Protein AF-A0AAN7HEH9-F1 (afdb_monomer)

Radius of gyration: 13.84 Å; Cα contacts (8 Å, |Δi|>4): 119; chains: 1; bounding box: 27×33×49 Å

Solvent-accessible surface area (backbone atoms only — not comparable to full-atom values): 6504 Å² total; per-residue (Å²): 134,84,78,78,79,75,74,50,71,69,55,54,46,44,68,71,44,58,94,67,50,60,65,36,40,42,48,53,34,46,50,70,70,53,82,78,87,51,90,39,55,68,44,30,45,58,58,37,60,79,48,30,57,51,68,59,48,41,54,55,19,53,78,70,78,42,65,34,70,71,37,96,39,61,63,59,42,47,55,51,30,64,77,68,62,57,70,77,69,70,91,76,56,44,93,88,34,72,64,45,30,44,56,68,87,77,125

pLDDT: mean 89.45, std 13.85, range [34.5, 97.81]

Mean predicted aligned error: 4.72 Å

Organism: NCBI:txid79813

Sequence (107 aa):
MGKKKTRSIVQEFNDYFGTGTLDDWQRLCRDVGLEGDLSSITKCRKALRTVHVNIHDLVDAVKQGQRPRRFRNAQELAEYTLRTRKIYPKRFVKEMGPVKALLRNIL

Foldseek 3Di:
DDDPPPDDLLVLLCVQQDPLPLVSLVVLCVLQPHDDPSVDNVVSLVSLLQWAFQSVQSSVQVVVVHRGDTDPDPVRSVVVCVVVVSDDDPVSDDPSDPVVSNDDPPD

Structure (mmCIF, N/CA/C/O backbone):
data_AF-A0AAN7HEH9-F1
#
_entry.id   AF-A0AAN7HEH9-F1
#
loop_
_atom_site.group_PDB
_atom_site.id
_atom_site.type_symbol
_atom_site.label_atom_id
_atom_site.label_alt_id
_atom_site.label_comp_id
_atom_site.label_asym_id
_atom_site.label_entity_id
_atom_site.label_seq_id
_atom_site.pdbx_PDB_ins_code
_atom_site.Cartn_x
_atom_site.Cartn_y
_atom_site.Cartn_z
_atom_site.occupancy
_atom_site.B_iso_or_equiv
_atom_site.auth_seq_id
_atom_site.auth_comp_id
_atom_site.auth_asym_id
_atom_site.auth_atom_id
_atom_site.pdbx_PDB_model_num
ATOM 1 N N . MET A 1 1 ? -2.565 -11.776 33.035 1.00 37.91 1 MET A N 1
ATOM 2 C CA . MET A 1 1 ? -3.141 -11.609 31.680 1.00 37.91 1 MET A CA 1
ATOM 3 C C . MET A 1 1 ? -2.178 -10.776 30.834 1.00 37.91 1 MET A C 1
ATOM 5 O O . MET A 1 1 ? -2.092 -9.570 31.035 1.00 37.91 1 MET A O 1
ATOM 9 N N . GLY A 1 2 ? -1.363 -11.396 29.976 1.00 38.78 2 GLY A N 1
ATOM 10 C CA . GLY A 1 2 ? -0.398 -10.659 29.150 1.00 38.78 2 GLY A CA 1
ATOM 11 C C . GLY A 1 2 ? -1.125 -9.778 28.135 1.00 38.78 2 GLY A C 1
ATOM 12 O O . GLY A 1 2 ? -1.921 -10.283 27.345 1.00 38.78 2 GLY A O 1
ATOM 13 N N . LYS A 1 3 ? -0.887 -8.461 28.155 1.00 43.88 3 LYS A N 1
ATOM 14 C CA . LYS A 1 3 ? -1.391 -7.559 27.112 1.00 43.88 3 LYS A CA 1
ATOM 15 C C . LYS A 1 3 ? -0.825 -8.045 25.775 1.00 43.88 3 LYS A C 1
ATOM 17 O O . LYS A 1 3 ? 0.388 -7.985 25.580 1.00 43.88 3 LYS A O 1
ATOM 22 N N . LYS A 1 4 ? -1.671 -8.549 24.866 1.00 47.22 4 LYS A N 1
ATOM 23 C CA . LYS A 1 4 ? -1.263 -8.792 23.474 1.00 47.22 4 LYS A CA 1
ATOM 24 C C . LYS A 1 4 ? -0.686 -7.474 22.959 1.00 47.22 4 LYS A C 1
ATOM 26 O O . LYS A 1 4 ? -1.393 -6.472 22.919 1.00 47.22 4 LYS A O 1
ATOM 31 N N . LYS A 1 5 ? 0.608 -7.456 22.638 1.00 46.50 5 LYS A N 1
ATOM 32 C CA . LYS A 1 5 ? 1.264 -6.310 22.006 1.00 46.50 5 LYS A CA 1
ATOM 33 C C . LYS A 1 5 ? 0.626 -6.180 20.622 1.00 46.50 5 LYS A C 1
ATOM 35 O O . LYS A 1 5 ? 0.973 -6.938 19.720 1.00 46.50 5 LYS A O 1
ATOM 40 N N . THR A 1 6 ? -0.370 -5.312 20.472 1.00 59.38 6 THR A N 1
ATOM 41 C CA . THR A 1 6 ? -0.933 -4.990 19.159 1.00 59.38 6 THR A CA 1
ATOM 42 C C . THR A 1 6 ? 0.225 -4.464 18.318 1.00 59.38 6 THR A C 1
ATOM 44 O O . THR A 1 6 ? 0.876 -3.492 18.714 1.00 59.38 6 THR A O 1
ATOM 47 N N . ARG A 1 7 ? 0.564 -5.154 17.220 1.00 75.69 7 ARG A N 1
ATOM 48 C CA . ARG A 1 7 ? 1.559 -4.625 16.281 1.00 75.69 7 ARG A CA 1
ATOM 49 C C . ARG A 1 7 ? 1.015 -3.301 15.748 1.00 75.69 7 ARG A C 1
ATOM 51 O O . ARG A 1 7 ? -0.191 -3.093 15.666 1.00 75.69 7 ARG A O 1
ATOM 58 N N . SER A 1 8 ? 1.903 -2.350 15.492 1.00 92.25 8 SER A N 1
ATOM 59 C CA . SER A 1 8 ? 1.475 -1.108 14.851 1.00 92.25 8 SER A CA 1
ATOM 60 C C . SER A 1 8 ? 1.175 -1.377 13.378 1.00 92.25 8 SER A C 1
ATOM 62 O O . SER A 1 8 ? 1.873 -2.176 12.758 1.00 92.2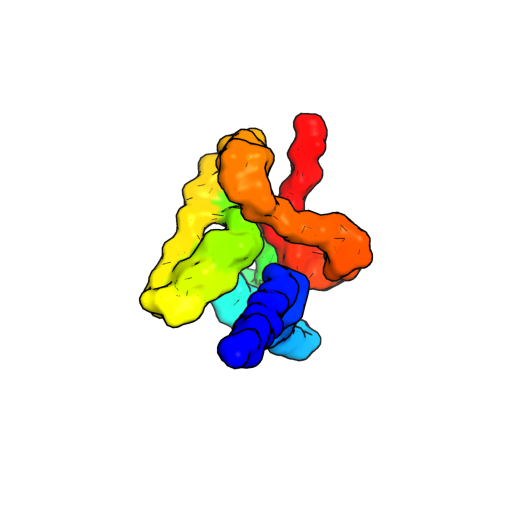5 8 SER A O 1
ATOM 64 N N . ILE A 1 9 ? 0.236 -0.638 12.778 1.00 93.88 9 ILE A N 1
ATOM 65 C CA . ILE A 1 9 ? -0.027 -0.722 11.329 1.00 93.88 9 ILE A CA 1
ATOM 66 C C . ILE A 1 9 ? 1.245 -0.556 10.481 1.00 93.88 9 ILE A C 1
ATOM 68 O O . ILE A 1 9 ? 1.371 -1.139 9.412 1.00 93.88 9 ILE A O 1
ATOM 72 N N . VAL A 1 10 ? 2.221 0.209 10.980 1.00 93.19 10 VAL A N 1
ATOM 73 C CA . VAL A 1 10 ? 3.535 0.380 10.348 1.00 93.19 10 VAL A CA 1
ATOM 74 C C . VAL A 1 10 ? 4.288 -0.948 10.290 1.00 93.19 10 VAL A C 1
ATOM 76 O O . VAL A 1 10 ? 4.802 -1.311 9.240 1.00 93.19 10 VAL A O 1
ATOM 79 N N . GLN A 1 11 ? 4.348 -1.676 11.407 1.00 94.19 11 GLN A N 1
ATOM 80 C CA . GLN A 1 11 ? 4.990 -2.990 11.458 1.00 94.19 11 GLN A CA 1
ATOM 81 C C . GLN A 1 11 ? 4.234 -4.002 10.610 1.00 94.19 11 GLN A C 1
ATOM 83 O O . GLN A 1 11 ? 4.855 -4.700 9.828 1.00 94.19 11 GLN A O 1
ATOM 88 N N . GLU A 1 12 ? 2.908 -4.036 10.706 1.00 95.50 12 GLU A N 1
ATOM 89 C CA . GLU A 1 12 ? 2.109 -4.996 9.944 1.00 95.50 12 GLU A CA 1
ATOM 90 C C . GLU A 1 12 ? 2.230 -4.779 8.436 1.00 95.50 12 GLU A C 1
ATOM 92 O O . GLU A 1 12 ? 2.364 -5.741 7.684 1.00 95.50 12 GLU A O 1
ATOM 97 N N . PHE A 1 13 ? 2.241 -3.520 7.992 1.00 95.31 13 PHE A N 1
ATOM 98 C CA . PHE A 1 13 ? 2.482 -3.205 6.593 1.00 95.31 13 PHE A CA 1
ATOM 99 C C . PHE A 1 13 ? 3.911 -3.560 6.167 1.00 95.31 13 PHE A C 1
ATOM 101 O O . PHE A 1 13 ? 4.093 -4.083 5.074 1.00 95.31 13 PHE A O 1
ATOM 108 N N . ASN A 1 14 ? 4.924 -3.294 6.999 1.00 95.00 14 ASN A N 1
ATOM 109 C CA . ASN A 1 14 ? 6.308 -3.661 6.685 1.00 95.00 14 ASN A CA 1
ATOM 110 C C . ASN A 1 14 ? 6.490 -5.184 6.601 1.00 95.00 14 ASN A C 1
ATOM 112 O O . ASN A 1 14 ? 7.142 -5.655 5.676 1.00 95.00 14 ASN A O 1
ATOM 116 N N . ASP A 1 15 ? 5.886 -5.937 7.523 1.00 95.25 15 ASP A N 1
ATOM 117 C CA . ASP A 1 15 ? 5.897 -7.404 7.527 1.00 95.25 15 ASP A CA 1
ATOM 118 C C . ASP A 1 15 ? 5.229 -7.952 6.257 1.00 95.25 15 ASP A C 1
ATOM 120 O O . ASP A 1 15 ? 5.748 -8.864 5.620 1.00 95.25 15 ASP A O 1
ATOM 124 N N . TYR A 1 16 ? 4.097 -7.363 5.860 1.00 96.00 16 TYR A N 1
ATOM 125 C CA . TYR A 1 16 ? 3.410 -7.694 4.613 1.00 96.00 16 TYR A CA 1
ATOM 126 C C . TYR A 1 16 ? 4.238 -7.337 3.369 1.00 96.00 16 TYR A C 1
ATOM 128 O O . TYR A 1 16 ? 4.302 -8.115 2.415 1.00 96.00 16 TYR A O 1
ATOM 136 N N . PHE A 1 17 ? 4.836 -6.146 3.341 1.00 96.31 17 PHE A N 1
ATOM 137 C CA . PHE A 1 17 ? 5.511 -5.633 2.155 1.00 96.31 17 PHE A CA 1
ATOM 138 C C . PHE A 1 17 ? 6.883 -6.270 1.936 1.00 96.31 17 PHE A C 1
ATOM 140 O O . PHE A 1 17 ? 7.273 -6.455 0.793 1.00 96.31 17 PHE A O 1
ATOM 147 N N . GLY A 1 18 ? 7.610 -6.627 2.992 1.00 95.38 18 GLY A N 1
ATOM 148 C CA . GLY A 1 18 ? 8.945 -7.205 2.872 1.00 95.38 18 GLY A CA 1
ATOM 149 C C . GLY A 1 18 ? 10.034 -6.161 2.607 1.00 95.38 18 GLY A C 1
ATOM 150 O O . GLY A 1 18 ? 9.976 -5.025 3.087 1.00 95.38 18 GLY A O 1
ATOM 151 N N . THR A 1 19 ? 11.078 -6.558 1.876 1.00 94.25 19 THR A N 1
ATOM 152 C CA . THR A 1 19 ? 12.299 -5.750 1.691 1.00 94.25 19 THR A CA 1
ATOM 153 C C . THR A 1 19 ? 12.207 -4.771 0.520 1.00 94.25 19 THR A C 1
ATOM 155 O O . THR A 1 19 ? 13.033 -3.861 0.420 1.00 94.25 19 THR A O 1
ATOM 158 N N . GLY A 1 20 ? 11.181 -4.896 -0.328 1.00 94.94 20 GLY A N 1
ATOM 159 C CA . GLY A 1 20 ? 10.934 -4.004 -1.461 1.00 94.94 20 GLY A CA 1
ATOM 160 C C . GLY A 1 20 ? 11.558 -4.475 -2.769 1.00 94.94 20 GLY A C 1
ATOM 161 O O . GLY A 1 20 ? 11.879 -3.647 -3.626 1.00 94.94 20 GLY A O 1
ATOM 162 N N . THR A 1 21 ? 11.713 -5.790 -2.922 1.00 97.00 21 THR A N 1
ATOM 163 C CA . THR A 1 21 ? 12.072 -6.440 -4.189 1.00 97.00 21 THR A CA 1
ATOM 164 C C . THR A 1 21 ? 10.999 -6.209 -5.254 1.00 97.00 21 THR A C 1
ATOM 166 O O . THR A 1 21 ? 9.874 -5.814 -4.949 1.00 97.00 21 THR A O 1
ATOM 169 N N . LEU A 1 22 ? 11.308 -6.471 -6.528 1.00 96.88 22 LEU A N 1
ATOM 170 C CA . LEU A 1 22 ? 10.301 -6.374 -7.590 1.00 96.88 22 LEU A CA 1
ATOM 171 C C . LEU A 1 22 ? 9.071 -7.252 -7.302 1.00 96.88 22 LEU A C 1
ATOM 173 O O . LEU A 1 22 ? 7.954 -6.784 -7.518 1.00 96.88 22 LEU A O 1
ATOM 177 N N . ASP A 1 23 ? 9.261 -8.463 -6.772 1.00 97.50 23 ASP A N 1
ATOM 178 C CA . ASP A 1 23 ? 8.141 -9.345 -6.428 1.00 97.50 23 ASP A CA 1
ATOM 179 C C . ASP A 1 23 ? 7.251 -8.741 -5.333 1.00 97.50 23 ASP A C 1
ATOM 181 O O . ASP A 1 23 ? 6.031 -8.779 -5.456 1.00 97.50 23 ASP A O 1
ATOM 185 N N . ASP A 1 24 ? 7.830 -8.069 -4.331 1.00 97.81 24 ASP A N 1
ATOM 186 C CA . ASP A 1 24 ? 7.058 -7.353 -3.305 1.00 97.81 24 ASP A CA 1
ATOM 187 C C . ASP A 1 24 ? 6.161 -6.265 -3.910 1.00 97.81 24 ASP A C 1
ATOM 189 O O . ASP A 1 24 ? 4.982 -6.132 -3.568 1.00 97.81 24 ASP A O 1
ATOM 193 N N . TRP A 1 25 ? 6.699 -5.495 -4.858 1.00 97.50 25 TRP A N 1
ATOM 194 C CA . TRP A 1 25 ? 5.938 -4.465 -5.565 1.00 97.50 25 TRP A CA 1
ATOM 195 C C . TRP A 1 25 ? 4.851 -5.055 -6.464 1.00 97.50 25 TRP A C 1
ATOM 197 O O . TRP A 1 25 ? 3.742 -4.516 -6.521 1.00 97.50 25 TRP A O 1
ATOM 207 N N . GLN A 1 26 ? 5.146 -6.153 -7.158 1.00 97.62 26 GLN A N 1
ATOM 208 C CA . GLN A 1 26 ? 4.185 -6.843 -8.013 1.00 97.62 26 GLN A CA 1
ATOM 209 C C . GLN A 1 26 ? 3.076 -7.503 -7.191 1.00 97.62 26 GLN A C 1
ATOM 211 O O . GLN A 1 26 ? 1.906 -7.386 -7.557 1.00 97.62 26 GLN A O 1
ATOM 216 N N . ARG A 1 27 ? 3.416 -8.130 -6.058 1.00 97.25 27 ARG A N 1
ATOM 217 C CA . ARG A 1 27 ? 2.464 -8.672 -5.083 1.00 97.25 27 ARG A CA 1
ATOM 218 C C . ARG A 1 27 ? 1.522 -7.582 -4.601 1.00 97.25 27 ARG A C 1
ATOM 220 O O . ARG A 1 27 ? 0.316 -7.736 -4.748 1.00 97.25 27 ARG A O 1
ATOM 227 N N . LEU A 1 28 ? 2.059 -6.440 -4.166 1.00 97.50 28 LEU A N 1
ATOM 228 C CA . LEU A 1 28 ? 1.242 -5.299 -3.761 1.00 97.50 28 LEU A CA 1
ATOM 229 C C . LEU A 1 28 ? 0.281 -4.848 -4.870 1.00 97.50 28 LEU A C 1
ATOM 231 O O . LEU A 1 28 ? -0.889 -4.596 -4.597 1.00 97.50 28 LEU A O 1
ATOM 235 N N . CYS A 1 29 ? 0.746 -4.768 -6.120 1.00 97.38 29 CYS A N 1
ATOM 236 C CA . CYS A 1 29 ? -0.118 -4.432 -7.252 1.00 97.38 29 CYS A CA 1
ATOM 237 C C . CYS A 1 29 ? -1.258 -5.449 -7.424 1.00 97.38 29 CYS A C 1
ATOM 239 O O . CYS A 1 29 ? -2.417 -5.044 -7.529 1.00 97.38 29 CYS A O 1
ATOM 241 N N . ARG A 1 30 ? -0.955 -6.752 -7.401 1.00 96.44 30 ARG A N 1
ATOM 242 C CA . ARG A 1 30 ? -1.953 -7.825 -7.534 1.00 96.44 30 ARG A CA 1
ATOM 243 C C . ARG A 1 30 ? -2.968 -7.817 -6.394 1.00 96.44 30 ARG A C 1
ATOM 245 O O . ARG A 1 30 ? -4.165 -7.903 -6.659 1.00 96.44 30 ARG A O 1
ATOM 252 N N . ASP A 1 31 ? -2.510 -7.648 -5.157 1.00 96.94 31 ASP A N 1
ATOM 253 C CA . ASP A 1 31 ? -3.360 -7.669 -3.962 1.00 96.94 31 ASP A CA 1
ATOM 254 C C . ASP A 1 31 ? -4.343 -6.512 -3.954 1.00 96.94 31 ASP A C 1
ATOM 256 O O . ASP A 1 31 ? -5.507 -6.678 -3.588 1.00 96.94 31 ASP A O 1
ATOM 260 N N . VAL A 1 32 ? -3.914 -5.338 -4.429 1.00 96.00 32 VAL A N 1
ATOM 261 C CA . VAL A 1 32 ? -4.865 -4.251 -4.607 1.00 96.00 32 VAL A CA 1
ATOM 262 C C . VAL A 1 32 ? -5.768 -4.475 -5.810 1.00 96.00 32 VAL A C 1
ATOM 264 O O . VAL A 1 32 ? -6.768 -3.782 -5.870 1.00 96.00 32 VAL A O 1
ATOM 267 N N . GLY A 1 33 ? -5.470 -5.382 -6.748 1.00 94.56 33 GLY A N 1
ATOM 268 C CA . GLY A 1 33 ? -6.267 -5.687 -7.948 1.00 94.56 33 GLY A CA 1
ATOM 269 C C . GLY A 1 33 ? -5.818 -4.946 -9.214 1.00 94.56 33 GLY A C 1
ATOM 270 O O . GLY A 1 33 ? -6.655 -4.494 -9.996 1.00 94.56 33 GLY A O 1
ATOM 271 N N . LEU A 1 34 ? -4.527 -4.634 -9.341 1.00 95.38 34 LEU A N 1
ATOM 272 C CA . LEU A 1 34 ? -3.929 -4.114 -10.573 1.00 95.38 34 LEU A CA 1
ATOM 273 C C . LEU A 1 34 ? -3.443 -5.275 -11.437 1.00 95.38 34 LEU A C 1
ATOM 275 O O . LEU A 1 34 ? -2.867 -6.237 -10.933 1.00 95.38 34 LEU A O 1
ATOM 279 N N . GLU A 1 35 ? -3.627 -5.123 -12.741 1.00 9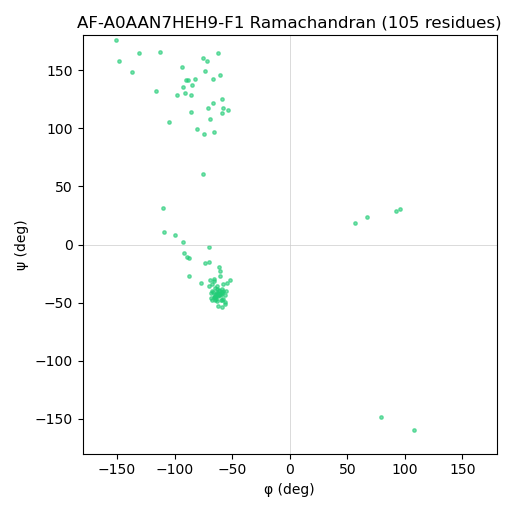0.62 35 GLU A N 1
ATOM 280 C CA . GLU A 1 35 ? -3.210 -6.069 -13.773 1.00 90.62 35 GLU A CA 1
ATOM 281 C C . GLU A 1 35 ? -2.448 -5.311 -14.871 1.00 90.62 35 GLU A C 1
ATOM 283 O O . GLU A 1 35 ? -2.495 -4.078 -14.935 1.00 90.62 35 GLU A O 1
ATOM 288 N N . GLY A 1 36 ? -1.727 -6.038 -15.725 1.00 86.00 36 GLY A N 1
ATOM 289 C CA . GLY A 1 36 ? -0.962 -5.472 -16.839 1.00 86.00 36 GLY A CA 1
ATOM 290 C C . GLY A 1 36 ? 0.553 -5.507 -16.637 1.00 86.00 36 GLY A C 1
ATOM 291 O O . GLY A 1 36 ? 1.084 -6.306 -15.864 1.00 86.00 36 GLY A O 1
ATOM 292 N N . ASP A 1 37 ? 1.263 -4.651 -17.374 1.00 89.56 37 ASP A N 1
ATOM 293 C CA . ASP A 1 37 ? 2.726 -4.644 -17.405 1.00 89.56 37 ASP A CA 1
ATOM 294 C C . ASP A 1 37 ? 3.334 -4.046 -16.122 1.00 89.56 37 ASP A C 1
ATOM 296 O O . ASP A 1 37 ? 3.529 -2.836 -15.973 1.00 89.56 37 ASP A O 1
ATOM 300 N N . LEU A 1 38 ? 3.672 -4.943 -15.198 1.00 94.31 38 LEU A N 1
ATOM 301 C CA . LEU A 1 38 ? 4.297 -4.660 -13.907 1.00 94.31 38 LEU A CA 1
ATOM 302 C C . LEU A 1 38 ? 5.756 -5.143 -13.863 1.00 94.31 38 LEU A C 1
ATOM 304 O O . LEU A 1 38 ? 6.266 -5.530 -12.815 1.00 94.31 38 LEU A O 1
ATOM 308 N N . SER A 1 39 ? 6.451 -5.122 -15.002 1.00 94.62 39 SER A N 1
ATOM 309 C CA . SER A 1 39 ? 7.826 -5.636 -15.161 1.00 94.62 39 SER A CA 1
ATOM 310 C C . SER A 1 39 ? 8.923 -4.821 -14.461 1.00 94.62 39 SER A C 1
ATOM 312 O O . SER A 1 39 ? 10.093 -5.190 -14.510 1.00 94.62 39 SER A O 1
ATOM 314 N N . SER A 1 40 ? 8.589 -3.706 -13.801 1.00 96.62 40 SER A N 1
ATOM 315 C CA . SER A 1 40 ? 9.553 -2.939 -13.005 1.00 96.62 40 SER A CA 1
ATOM 316 C C . SER A 1 40 ? 8.914 -2.242 -11.807 1.00 96.62 40 SER A C 1
ATOM 318 O O . SER A 1 40 ? 7.720 -1.928 -11.805 1.00 96.62 40 SER A O 1
ATOM 320 N N . ILE A 1 41 ? 9.735 -1.917 -10.802 1.00 96.06 41 ILE A N 1
ATOM 321 C CA . ILE A 1 41 ? 9.310 -1.170 -9.606 1.00 96.06 41 ILE A CA 1
ATOM 322 C C . ILE A 1 41 ? 8.713 0.185 -10.003 1.00 96.06 41 ILE A C 1
ATOM 324 O O . ILE A 1 41 ? 7.696 0.613 -9.459 1.00 96.06 41 ILE A O 1
ATOM 328 N N . THR A 1 42 ? 9.305 0.858 -10.990 1.00 94.81 42 THR A N 1
ATOM 329 C CA . THR A 1 42 ? 8.802 2.140 -11.495 1.00 94.81 42 THR A CA 1
ATOM 330 C C . THR A 1 42 ? 7.407 2.001 -12.105 1.00 94.81 42 THR A C 1
ATOM 332 O O . THR A 1 42 ? 6.550 2.846 -11.836 1.00 94.81 42 THR A O 1
ATOM 335 N N . LYS A 1 43 ? 7.147 0.939 -12.882 1.00 95.88 43 LYS A N 1
ATOM 336 C CA . LYS A 1 43 ? 5.810 0.659 -13.432 1.00 95.88 43 LYS A CA 1
ATOM 337 C C . LYS A 1 43 ? 4.809 0.350 -12.318 1.00 95.88 43 LYS A C 1
ATOM 339 O O . LYS A 1 43 ? 3.751 0.973 -12.283 1.00 95.88 43 LYS A O 1
ATOM 344 N N . CYS A 1 44 ? 5.188 -0.482 -11.345 1.00 96.75 44 CYS A N 1
ATOM 345 C CA . CYS A 1 44 ? 4.366 -0.773 -10.167 1.00 96.75 44 CYS A CA 1
ATOM 346 C C . CYS A 1 44 ? 3.986 0.504 -9.407 1.00 96.75 44 CYS A C 1
ATOM 348 O O . CYS A 1 44 ? 2.814 0.758 -9.154 1.00 96.75 44 CYS A O 1
ATOM 350 N N . ARG A 1 45 ? 4.960 1.372 -9.103 1.00 93.81 45 ARG A N 1
ATOM 351 C CA . ARG A 1 45 ? 4.719 2.657 -8.422 1.00 93.81 45 ARG A CA 1
ATOM 352 C C . ARG A 1 45 ? 3.757 3.553 -9.195 1.00 93.81 45 ARG A C 1
ATOM 354 O O . ARG A 1 45 ? 2.917 4.199 -8.573 1.00 93.81 45 ARG A O 1
ATOM 361 N N . LYS A 1 46 ? 3.886 3.623 -10.525 1.00 92.69 46 LYS A N 1
ATOM 362 C CA . LYS A 1 46 ? 2.977 4.403 -11.379 1.00 92.69 46 LYS A CA 1
ATOM 363 C C . LYS A 1 46 ? 1.560 3.835 -11.340 1.00 92.69 46 LYS A C 1
ATOM 365 O O . LYS A 1 46 ? 0.629 4.598 -11.111 1.00 92.69 46 LYS A O 1
ATOM 370 N N . ALA A 1 47 ? 1.408 2.522 -11.489 1.00 94.56 47 ALA A N 1
ATOM 371 C CA . ALA A 1 47 ? 0.108 1.863 -11.429 1.00 94.56 47 ALA A CA 1
ATOM 372 C C . ALA A 1 47 ? -0.544 2.031 -10.046 1.00 94.56 47 ALA A C 1
ATOM 374 O O . ALA A 1 47 ? -1.701 2.416 -9.941 1.00 94.56 47 ALA A O 1
ATOM 375 N N . LEU A 1 48 ? 0.220 1.870 -8.963 1.00 94.88 48 LEU A N 1
ATOM 376 C CA . LEU A 1 48 ? -0.279 2.042 -7.597 1.00 94.88 48 LEU A CA 1
ATOM 377 C C . LEU A 1 48 ? -0.800 3.447 -7.306 1.00 94.88 48 LEU A C 1
ATOM 379 O O . LEU A 1 48 ? -1.631 3.576 -6.415 1.00 94.88 48 LEU A O 1
ATOM 383 N N . ARG A 1 49 ? -0.373 4.485 -8.042 1.00 91.50 49 ARG A N 1
ATOM 384 C CA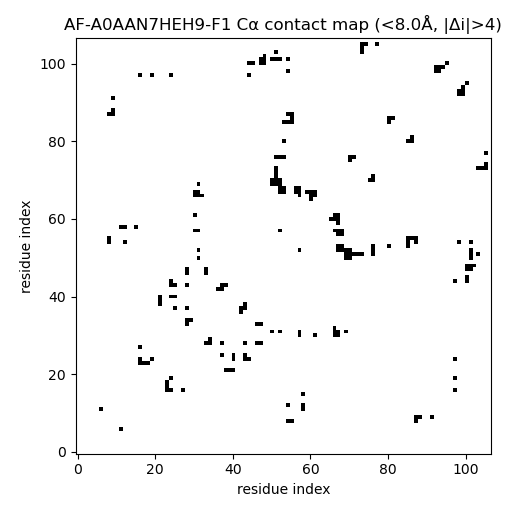 . ARG A 1 49 ? -0.884 5.862 -7.896 1.00 91.50 49 ARG A CA 1
ATOM 385 C C . ARG A 1 49 ? -2.328 6.043 -8.376 1.00 91.50 49 ARG A C 1
ATOM 387 O O . ARG A 1 49 ? -2.942 7.043 -8.019 1.00 91.50 49 ARG A O 1
ATOM 394 N N . THR A 1 50 ? -2.880 5.100 -9.136 1.00 91.25 50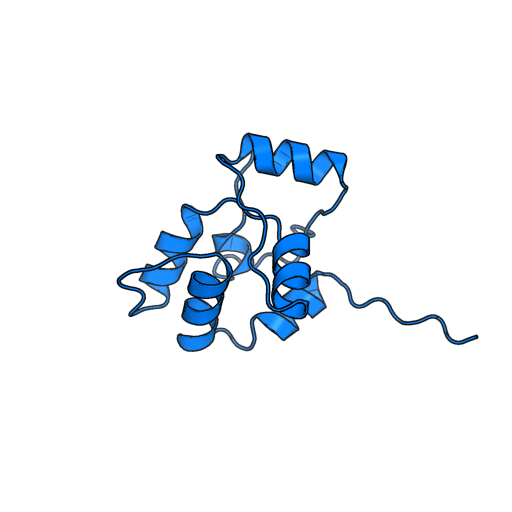 THR A N 1
ATOM 395 C CA . THR A 1 50 ? -4.275 5.165 -9.609 1.00 91.25 50 THR A CA 1
ATOM 396 C C . THR A 1 50 ? -5.264 4.526 -8.630 1.00 91.25 50 THR A C 1
ATOM 398 O O . THR A 1 50 ? -6.473 4.695 -8.762 1.00 91.25 50 THR A O 1
ATOM 401 N N . VAL A 1 51 ? -4.767 3.812 -7.615 1.00 93.81 51 VAL A N 1
ATOM 402 C CA . VAL A 1 51 ? -5.584 3.000 -6.706 1.00 93.81 51 VAL A CA 1
ATOM 403 C C . VAL A 1 51 ? -5.885 3.738 -5.408 1.00 93.81 51 VAL A C 1
ATOM 405 O O . VAL A 1 51 ? -4.973 4.175 -4.723 1.00 93.81 51 VAL A O 1
ATOM 408 N N . HIS A 1 52 ? -7.141 3.827 -4.992 1.00 95.19 52 HIS A N 1
ATOM 409 C CA . HIS A 1 52 ? -7.492 4.438 -3.709 1.00 95.19 52 HIS A CA 1
ATOM 410 C C . HIS A 1 52 ? -7.852 3.330 -2.718 1.00 95.19 52 HIS A C 1
ATOM 412 O O . HIS A 1 52 ? -8.912 2.731 -2.837 1.00 95.19 52 HIS A O 1
ATOM 418 N N . VAL A 1 53 ? -6.967 3.023 -1.769 1.00 96.50 53 VAL A N 1
ATOM 419 C CA . VAL A 1 53 ? -7.171 1.990 -0.734 1.00 96.50 53 VAL A CA 1
ATOM 420 C C . VAL A 1 53 ? -6.700 2.510 0.619 1.00 96.50 53 VAL A C 1
ATOM 422 O O . VAL A 1 53 ? -5.756 3.299 0.693 1.00 96.50 53 VAL A O 1
ATOM 425 N N . ASN A 1 54 ? -7.338 2.062 1.700 1.00 96.25 54 ASN A N 1
ATOM 426 C CA . ASN A 1 54 ? -6.836 2.309 3.046 1.00 96.25 54 ASN A CA 1
ATOM 427 C C . ASN A 1 54 ? -5.803 1.228 3.418 1.00 96.25 54 ASN A C 1
ATOM 429 O O . ASN A 1 54 ? -6.005 0.049 3.145 1.00 96.25 54 ASN A O 1
ATOM 433 N N . ILE A 1 55 ? -4.689 1.625 4.038 1.00 95.88 55 ILE A N 1
ATOM 434 C CA . ILE A 1 55 ? -3.575 0.711 4.347 1.00 95.88 55 ILE A CA 1
ATOM 435 C C . ILE A 1 55 ? -3.955 -0.330 5.409 1.00 95.88 55 ILE A C 1
ATOM 437 O O . ILE A 1 55 ? -3.497 -1.465 5.324 1.00 95.88 55 ILE A O 1
ATOM 441 N N . HIS A 1 56 ? -4.806 0.030 6.375 1.00 95.69 56 HIS A N 1
ATOM 442 C CA . HIS A 1 56 ? -5.330 -0.934 7.348 1.00 95.69 56 HIS A CA 1
ATOM 443 C C . HIS A 1 56 ? -6.185 -1.984 6.642 1.00 95.69 56 HIS A C 1
ATOM 445 O O . HIS A 1 56 ? -5.952 -3.172 6.817 1.00 95.69 56 HIS A O 1
ATOM 451 N N . ASP A 1 57 ? -7.095 -1.549 5.765 1.00 96.75 57 ASP A N 1
ATOM 452 C CA . ASP A 1 57 ? -7.958 -2.463 5.006 1.00 96.75 57 ASP A CA 1
ATOM 453 C C . ASP A 1 57 ? -7.161 -3.374 4.066 1.00 96.75 57 ASP A C 1
ATOM 455 O O . ASP A 1 57 ? -7.523 -4.532 3.894 1.00 96.75 57 ASP A O 1
ATOM 459 N N . LEU A 1 58 ? -6.071 -2.876 3.471 1.00 97.00 58 LEU A N 1
ATOM 460 C CA . LEU A 1 58 ? -5.142 -3.687 2.680 1.00 97.00 58 LEU A CA 1
ATOM 461 C C . LEU A 1 58 ? -4.538 -4.818 3.509 1.00 97.00 58 LEU A C 1
ATOM 463 O O . LEU A 1 58 ? -4.629 -5.979 3.119 1.00 97.00 58 LEU A O 1
ATOM 467 N N . VAL A 1 59 ? -3.942 -4.483 4.651 1.00 96.38 59 VAL A N 1
ATOM 468 C CA . VAL A 1 59 ? -3.310 -5.473 5.528 1.00 96.38 59 VAL A CA 1
ATOM 469 C C . VAL A 1 59 ? -4.343 -6.479 6.049 1.00 96.38 59 VAL A C 1
ATOM 471 O O . VAL A 1 59 ? -4.077 -7.681 6.052 1.00 96.38 59 VAL A O 1
ATOM 474 N N . ASP A 1 60 ? -5.525 -6.012 6.453 1.00 96.69 60 ASP A N 1
ATOM 475 C CA . ASP A 1 60 ? -6.606 -6.867 6.953 1.00 96.69 60 ASP A CA 1
ATOM 476 C C . ASP A 1 60 ? -7.142 -7.810 5.871 1.00 96.69 60 ASP A C 1
ATOM 478 O O . ASP A 1 60 ? -7.331 -8.997 6.137 1.00 96.69 60 ASP A O 1
ATOM 482 N N . ALA A 1 61 ? -7.349 -7.309 4.650 1.00 96.62 61 ALA A N 1
ATOM 483 C CA . ALA A 1 61 ? -7.841 -8.112 3.537 1.00 96.62 61 ALA A CA 1
ATOM 484 C C . ALA A 1 61 ? -6.835 -9.197 3.140 1.00 96.62 61 ALA A C 1
ATOM 486 O O . ALA A 1 61 ? -7.215 -10.361 3.028 1.00 96.62 61 ALA A O 1
ATOM 487 N N . VAL A 1 62 ? -5.546 -8.855 3.025 1.00 94.75 62 VAL A N 1
ATOM 488 C CA . VAL A 1 62 ? -4.500 -9.828 2.669 1.00 94.75 62 VAL A CA 1
ATOM 489 C C . VAL A 1 62 ? -4.410 -10.954 3.700 1.00 94.75 62 VAL A C 1
ATOM 491 O O . VAL A 1 62 ? -4.346 -12.122 3.322 1.00 94.75 62 VAL A O 1
ATOM 494 N N . LYS A 1 63 ? -4.487 -10.647 5.003 1.00 94.75 63 LYS A N 1
ATOM 495 C CA . LYS A 1 63 ? -4.511 -11.678 6.061 1.00 94.75 63 LYS A CA 1
ATOM 496 C C . LYS A 1 63 ? -5.702 -12.630 5.954 1.00 94.75 63 LYS A C 1
ATOM 498 O O . LYS A 1 63 ? -5.618 -13.757 6.428 1.00 94.75 63 LYS A O 1
ATOM 503 N N . GLN A 1 64 ? -6.805 -12.169 5.373 1.00 95.94 64 GLN A N 1
ATOM 504 C CA . GLN A 1 64 ? -8.020 -12.954 5.158 1.00 95.94 64 GLN A CA 1
ATOM 505 C C . GLN A 1 64 ? -8.049 -13.635 3.780 1.00 95.94 64 GLN A C 1
ATOM 507 O O . GLN A 1 64 ? -9.045 -14.272 3.447 1.00 95.94 64 GLN A O 1
ATOM 512 N N . GLY A 1 65 ? -6.994 -13.495 2.966 1.00 94.50 65 GLY A N 1
ATOM 513 C CA . GLY A 1 65 ? -6.973 -13.992 1.588 1.00 94.50 65 GLY A CA 1
ATOM 514 C C . GLY A 1 65 ? -7.943 -13.252 0.658 1.00 94.50 65 GLY A C 1
ATOM 515 O O . GLY A 1 65 ? -8.390 -13.811 -0.340 1.00 94.50 65 GLY A O 1
ATOM 516 N N . GLN A 1 66 ? -8.302 -12.011 0.993 1.00 95.94 66 GLN A N 1
ATOM 517 C CA . GLN A 1 66 ? -9.252 -11.177 0.259 1.00 95.94 66 GLN A CA 1
ATOM 518 C C . GLN A 1 66 ? -8.564 -9.966 -0.377 1.00 95.94 66 GLN A C 1
ATOM 520 O O . GLN A 1 66 ? -7.449 -9.584 -0.023 1.00 95.94 66 GLN A O 1
ATOM 525 N N . ARG A 1 67 ? -9.273 -9.314 -1.302 1.00 94.81 67 ARG A N 1
ATOM 526 C CA . ARG A 1 67 ? -8.869 -8.016 -1.855 1.00 94.81 67 ARG A CA 1
ATOM 527 C C . ARG A 1 67 ? -9.433 -6.876 -1.001 1.00 94.81 67 ARG A C 1
ATOM 529 O O . ARG A 1 67 ? -10.583 -6.963 -0.570 1.00 94.81 67 ARG A O 1
ATOM 536 N N . PRO A 1 68 ? -8.678 -5.789 -0.779 1.00 96.50 68 PRO A N 1
ATOM 537 C CA . PRO A 1 68 ? -9.178 -4.656 -0.019 1.00 96.50 68 PRO A CA 1
ATOM 538 C C . PRO A 1 68 ? -10.231 -3.866 -0.787 1.00 96.50 68 PRO A C 1
ATOM 540 O O . PRO A 1 68 ? -10.252 -3.832 -2.021 1.00 96.50 68 PRO A O 1
ATOM 543 N N . ARG A 1 69 ? -11.057 -3.132 -0.037 1.00 95.44 69 ARG A N 1
ATOM 544 C CA . ARG A 1 69 ? -11.968 -2.143 -0.612 1.00 95.44 69 ARG A CA 1
ATOM 545 C C . ARG A 1 69 ? -11.174 -1.086 -1.379 1.00 95.44 69 ARG A C 1
ATOM 547 O O . ARG A 1 69 ? -10.325 -0.399 -0.812 1.00 95.44 69 ARG A O 1
ATOM 554 N N . ARG A 1 70 ? -11.536 -0.901 -2.648 1.00 95.25 70 ARG A N 1
ATOM 555 C CA . ARG A 1 70 ? -11.128 0.253 -3.450 1.00 95.25 70 ARG A CA 1
ATOM 556 C C . ARG A 1 70 ? -12.168 1.356 -3.359 1.00 95.25 70 ARG A C 1
ATOM 558 O O . ARG A 1 70 ? -13.366 1.108 -3.469 1.00 95.25 70 ARG A O 1
ATOM 565 N N . PHE A 1 71 ? -11.684 2.571 -3.188 1.00 95.38 71 PHE A N 1
ATOM 566 C CA . PHE A 1 71 ? -12.469 3.791 -3.258 1.00 95.38 71 PHE A CA 1
ATOM 567 C C . PHE A 1 71 ? -12.407 4.351 -4.676 1.00 95.38 71 PHE A C 1
ATOM 569 O O . PHE A 1 71 ? -11.444 4.121 -5.415 1.00 95.38 71 PHE A O 1
ATOM 576 N N . ARG A 1 72 ? -13.442 5.089 -5.070 1.00 93.69 72 ARG A N 1
ATOM 577 C CA . ARG A 1 72 ? -13.528 5.659 -6.419 1.00 93.69 72 ARG A CA 1
ATOM 578 C C . ARG A 1 72 ? -12.514 6.780 -6.619 1.00 93.69 72 ARG A C 1
ATOM 580 O O . ARG A 1 72 ? -11.957 6.925 -7.702 1.00 93.69 72 ARG A O 1
ATOM 587 N N . ASN A 1 73 ? -12.265 7.562 -5.573 1.00 92.69 73 ASN A N 1
ATOM 588 C CA . ASN A 1 73 ? -11.376 8.715 -5.610 1.00 92.69 73 ASN A CA 1
ATOM 589 C C . ASN A 1 73 ? -10.731 8.975 -4.236 1.00 92.69 73 ASN A C 1
ATOM 591 O O . ASN A 1 73 ? -11.013 8.298 -3.242 1.00 92.69 73 ASN A O 1
ATOM 595 N N . ALA A 1 74 ? -9.835 9.962 -4.190 1.00 92.00 74 ALA A N 1
ATOM 596 C CA . ALA A 1 74 ? -9.114 10.335 -2.978 1.00 92.00 74 ALA A CA 1
ATOM 597 C C . ALA A 1 74 ? -10.026 10.913 -1.884 1.00 92.00 74 ALA A C 1
ATOM 599 O O . ALA A 1 74 ? -9.747 10.697 -0.707 1.00 92.00 74 ALA A O 1
ATOM 600 N N . GLN A 1 75 ? -11.110 11.598 -2.258 1.00 92.94 75 GLN A N 1
ATOM 601 C CA . GLN A 1 75 ? -12.061 12.179 -1.312 1.00 92.94 75 GLN A CA 1
ATOM 602 C C . GLN A 1 75 ? -12.828 11.089 -0.553 1.00 92.94 75 GLN A C 1
ATOM 604 O O . GLN A 1 75 ? -12.852 11.102 0.674 1.00 92.94 75 GLN A O 1
ATOM 609 N N . GLU A 1 76 ? -13.367 10.089 -1.252 1.00 95.19 76 GLU A N 1
ATOM 610 C CA . GLU A 1 76 ? -14.084 8.974 -0.620 1.00 95.19 76 GLU A CA 1
ATOM 611 C C . GLU A 1 76 ? -13.156 8.188 0.326 1.00 95.19 76 GLU A C 1
ATOM 613 O O . GLU A 1 76 ? -13.540 7.822 1.440 1.00 95.19 76 GLU A O 1
ATOM 618 N N . LEU A 1 77 ? -11.896 7.982 -0.082 1.00 95.56 77 LEU A N 1
ATOM 619 C CA . LEU A 1 77 ? -10.872 7.388 0.780 1.00 95.56 77 LEU A CA 1
ATOM 620 C C . LEU A 1 77 ? -10.606 8.253 2.024 1.00 95.56 77 LEU A C 1
ATOM 622 O O . LEU A 1 77 ? -10.469 7.710 3.124 1.00 95.56 77 LEU A O 1
ATOM 626 N N . ALA A 1 78 ? -10.517 9.575 1.872 1.00 92.62 78 ALA A N 1
ATOM 627 C CA . ALA A 1 78 ? -10.289 10.513 2.969 1.00 92.62 78 ALA A CA 1
ATOM 628 C C . ALA A 1 78 ? -11.424 10.474 3.994 1.00 92.62 78 ALA A C 1
ATOM 630 O O . ALA A 1 78 ? -11.177 10.248 5.179 1.00 92.62 78 ALA A O 1
ATOM 631 N N . GLU A 1 79 ? -12.662 10.631 3.527 1.00 94.75 79 GLU A N 1
ATOM 632 C CA . GLU A 1 79 ? -13.871 10.607 4.351 1.00 94.75 79 GLU A CA 1
ATOM 633 C C . GLU A 1 79 ? -13.981 9.287 5.117 1.00 94.75 79 GLU A C 1
ATOM 635 O O . GLU A 1 79 ? -14.170 9.280 6.336 1.00 94.75 79 GLU A O 1
ATOM 640 N N . TYR A 1 80 ? -13.773 8.157 4.431 1.00 95.94 80 TYR A N 1
ATOM 641 C CA . TYR A 1 80 ? -13.740 6.843 5.068 1.00 95.94 80 TYR A CA 1
ATOM 642 C C . TYR A 1 80 ? -12.649 6.748 6.141 1.00 95.94 80 TYR A C 1
ATOM 644 O O . TYR A 1 80 ? -12.906 6.284 7.255 1.00 95.94 80 TYR A O 1
ATOM 652 N N . THR A 1 81 ? -11.432 7.192 5.823 1.00 94.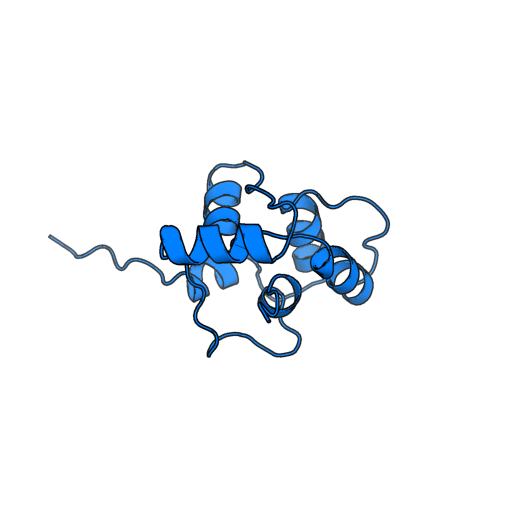25 81 THR A N 1
ATOM 653 C CA . THR A 1 81 ? -10.270 7.112 6.719 1.00 94.25 81 THR A CA 1
ATOM 654 C C . THR A 1 81 ? -10.483 7.942 7.984 1.00 94.25 81 THR A C 1
ATOM 656 O O . THR A 1 81 ? -10.182 7.475 9.083 1.00 94.25 81 THR A O 1
ATOM 659 N N . LEU A 1 82 ? -11.039 9.149 7.849 1.00 93.62 82 LEU A N 1
ATOM 660 C CA . LEU A 1 82 ? -11.348 10.029 8.976 1.00 93.62 82 LEU A CA 1
ATOM 661 C C . LEU A 1 82 ? -12.485 9.465 9.830 1.00 93.62 82 LEU A C 1
ATOM 663 O O . LEU 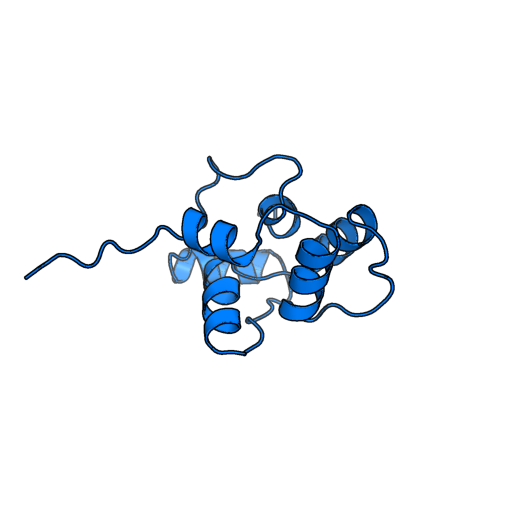A 1 82 ? -12.346 9.380 11.051 1.00 93.62 82 LEU A O 1
ATOM 667 N N . ARG A 1 83 ? -13.571 9.009 9.193 1.00 96.62 83 ARG A N 1
ATOM 668 C CA . ARG A 1 83 ? -14.734 8.428 9.879 1.00 96.62 83 ARG A CA 1
ATOM 669 C C . ARG A 1 83 ? -14.380 7.169 10.670 1.00 96.62 83 ARG A C 1
ATOM 671 O O . ARG A 1 83 ? -14.889 6.979 11.767 1.00 96.62 83 ARG A O 1
ATOM 678 N N . THR A 1 84 ? -13.511 6.315 10.130 1.00 95.56 84 THR A N 1
ATOM 679 C CA . THR A 1 84 ? -13.103 5.047 10.769 1.00 95.56 84 THR A CA 1
ATOM 680 C C . THR A 1 84 ? -11.852 5.164 11.636 1.00 95.56 84 THR A C 1
ATOM 682 O O . THR A 1 84 ? -11.482 4.200 12.300 1.00 95.56 84 THR A O 1
ATOM 685 N N . ARG A 1 85 ? -11.176 6.321 11.627 1.00 94.06 85 ARG A N 1
ATOM 686 C CA . ARG A 1 85 ? -9.885 6.559 12.298 1.00 94.06 85 ARG A CA 1
ATOM 687 C C . ARG A 1 85 ? -8.760 5.597 11.872 1.00 94.06 85 ARG A C 1
ATOM 689 O O . ARG A 1 85 ? -7.736 5.527 12.552 1.00 94.06 85 ARG A O 1
ATOM 696 N N . LYS A 1 86 ? -8.886 4.916 10.725 1.00 94.00 86 LYS A N 1
ATOM 697 C CA . LYS A 1 86 ? -7.870 4.011 10.146 1.00 94.00 86 LYS A CA 1
ATOM 698 C C . LYS A 1 86 ? -6.711 4.783 9.505 1.00 94.00 86 LYS A C 1
ATOM 700 O O . LYS A 1 86 ? -6.465 4.714 8.302 1.00 94.00 86 LYS A O 1
ATOM 705 N N . ILE A 1 87 ? -6.008 5.578 10.307 1.00 91.62 87 ILE A N 1
ATOM 706 C CA . ILE A 1 87 ? -4.985 6.521 9.846 1.00 91.62 87 ILE A CA 1
ATOM 707 C C . ILE A 1 87 ? -3.612 5.837 9.832 1.00 91.62 87 ILE A C 1
ATOM 709 O O . ILE A 1 87 ? -3.199 5.232 10.822 1.00 91.62 87 ILE A O 1
ATOM 713 N N . TYR A 1 88 ? -2.881 5.956 8.720 1.00 90.62 88 TYR A N 1
ATOM 714 C CA . TYR A 1 88 ? -1.460 5.605 8.675 1.00 90.62 88 TYR A CA 1
ATOM 715 C C . TYR A 1 88 ? -0.613 6.809 9.132 1.00 90.62 88 TYR A C 1
ATOM 717 O O . TYR A 1 88 ? -0.790 7.907 8.593 1.00 90.62 88 TYR A O 1
ATOM 725 N N . PRO A 1 89 ? 0.320 6.665 10.092 1.00 91.06 89 PRO A N 1
ATOM 726 C CA . PRO A 1 89 ? 1.066 7.814 10.598 1.00 91.06 89 PRO A CA 1
ATOM 727 C C . PRO A 1 89 ? 2.071 8.354 9.565 1.00 91.06 89 PRO A C 1
ATOM 729 O O . PRO A 1 89 ? 3.042 7.683 9.210 1.00 91.06 89 PRO A O 1
ATOM 732 N N . LYS A 1 90 ? 1.880 9.610 9.130 1.00 87.06 90 LYS A N 1
ATOM 733 C CA . LYS A 1 90 ? 2.685 10.268 8.076 1.00 87.06 90 LYS A CA 1
ATOM 734 C C . LYS A 1 90 ? 4.198 10.260 8.336 1.00 87.06 90 LYS A C 1
ATOM 736 O O . LYS A 1 90 ? 4.968 10.140 7.392 1.00 87.06 90 LYS A O 1
ATOM 741 N N . ARG A 1 91 ? 4.633 10.326 9.600 1.00 87.88 91 ARG A N 1
ATOM 742 C CA . ARG A 1 91 ? 6.060 10.327 9.986 1.00 87.88 91 ARG A CA 1
ATOM 743 C C . ARG A 1 91 ? 6.837 9.065 9.583 1.00 87.88 91 ARG A C 1
ATOM 745 O O . ARG A 1 91 ? 8.056 9.104 9.540 1.00 87.88 91 ARG A O 1
ATOM 752 N N . PHE A 1 92 ? 6.151 7.956 9.294 1.00 88.62 92 PHE A N 1
ATOM 753 C CA . PHE A 1 92 ? 6.778 6.697 8.863 1.00 88.62 92 PHE A CA 1
ATOM 754 C C . PHE A 1 92 ? 6.720 6.482 7.346 1.00 88.62 92 PHE A C 1
ATOM 756 O O . PHE A 1 92 ? 7.033 5.401 6.848 1.00 88.62 92 PHE A O 1
ATOM 763 N N . VAL A 1 93 ? 6.282 7.490 6.594 1.00 88.62 93 VAL A N 1
ATOM 764 C CA . VAL A 1 93 ? 6.177 7.424 5.139 1.00 88.62 93 VAL A CA 1
ATOM 765 C C . VAL A 1 93 ? 7.524 7.796 4.531 1.00 88.62 93 VAL A C 1
ATOM 767 O O . VAL A 1 93 ? 7.955 8.941 4.623 1.00 88.62 93 VAL A O 1
ATOM 770 N N . LYS A 1 94 ? 8.172 6.837 3.867 1.00 87.88 94 LYS A N 1
ATOM 771 C CA . LYS A 1 94 ? 9.417 7.074 3.120 1.00 87.88 94 LYS A CA 1
ATOM 772 C C . LYS A 1 94 ? 9.116 7.632 1.727 1.00 87.88 94 LYS A C 1
ATOM 774 O O . LYS A 1 94 ? 8.179 7.172 1.077 1.00 87.88 94 LYS A O 1
ATOM 779 N N . GLU A 1 95 ? 9.936 8.561 1.238 1.00 82.06 95 GLU A N 1
ATOM 780 C CA . GLU A 1 95 ? 9.716 9.305 -0.018 1.00 82.06 95 GLU A CA 1
ATOM 781 C C . GLU A 1 95 ? 9.576 8.418 -1.269 1.00 82.06 95 GLU A C 1
ATOM 783 O O . GLU A 1 95 ? 8.762 8.689 -2.153 1.00 82.06 95 GLU A O 1
ATOM 788 N N . MET A 1 96 ? 10.296 7.297 -1.317 1.00 80.62 96 MET A N 1
ATOM 789 C CA . MET A 1 96 ? 10.182 6.299 -2.389 1.00 80.62 96 MET A CA 1
ATOM 790 C C . MET A 1 96 ? 9.528 4.989 -1.939 1.00 80.62 96 MET A C 1
ATOM 792 O O . MET A 1 96 ? 9.539 4.006 -2.676 1.00 80.62 96 MET A O 1
ATOM 796 N N . GLY A 1 97 ? 8.947 4.974 -0.739 1.00 87.50 97 GLY A N 1
ATOM 797 C CA . GLY A 1 97 ? 8.364 3.776 -0.155 1.00 87.50 97 GLY A CA 1
ATOM 798 C C . GLY A 1 97 ? 7.016 3.380 -0.773 1.00 87.50 97 GLY A C 1
ATOM 799 O O . GLY A 1 97 ? 6.312 4.214 -1.350 1.00 87.50 97 GLY A O 1
ATOM 800 N N . PRO A 1 98 ? 6.604 2.118 -0.593 1.00 91.00 98 PRO A N 1
ATOM 801 C CA . PRO A 1 98 ? 5.313 1.598 -1.066 1.00 91.00 98 PRO A CA 1
ATOM 802 C C . PRO A 1 98 ? 4.110 2.344 -0.488 1.00 91.00 98 PRO A C 1
ATOM 804 O O . PRO A 1 98 ? 3.171 2.671 -1.208 1.00 91.00 98 PRO A O 1
ATOM 807 N N . VAL A 1 99 ? 4.178 2.727 0.788 1.00 91.19 99 VAL A N 1
ATOM 808 C CA . VAL A 1 99 ? 3.142 3.534 1.436 1.00 91.19 99 VAL A CA 1
ATOM 809 C C . VAL A 1 99 ? 2.952 4.864 0.707 1.00 91.19 99 VAL A C 1
ATOM 811 O O . VAL A 1 99 ? 1.824 5.282 0.472 1.00 91.19 99 VAL A O 1
ATOM 814 N N . LYS A 1 100 ? 4.036 5.518 0.272 1.00 89.88 100 LYS A N 1
ATOM 815 C CA . LYS A 1 100 ? 3.950 6.774 -0.487 1.00 89.88 100 LYS A CA 1
ATOM 816 C C . LYS A 1 100 ? 3.292 6.583 -1.855 1.00 89.88 100 LYS A C 1
ATOM 818 O O . LYS A 1 100 ? 2.648 7.511 -2.332 1.00 89.88 100 LYS A O 1
ATOM 823 N N . ALA A 1 101 ? 3.423 5.407 -2.472 1.00 89.06 101 ALA A N 1
ATOM 824 C CA . ALA A 1 101 ? 2.740 5.091 -3.727 1.00 89.06 101 ALA A CA 1
ATOM 825 C C . ALA A 1 101 ? 1.216 4.937 -3.547 1.00 89.06 101 ALA A C 1
ATOM 827 O O . ALA A 1 101 ? 0.457 5.286 -4.452 1.00 89.06 101 ALA A O 1
ATOM 828 N N . LEU A 1 102 ? 0.767 4.483 -2.373 1.00 88.88 102 LEU A N 1
ATOM 829 C CA . LEU A 1 102 ? -0.651 4.341 -2.017 1.00 88.88 102 LEU A CA 1
ATOM 830 C C . LEU A 1 102 ? -1.264 5.617 -1.426 1.00 88.88 102 LEU A C 1
ATOM 832 O O . LEU A 1 102 ? -2.466 5.842 -1.551 1.00 88.88 102 LEU A O 1
ATOM 836 N N . LEU A 1 103 ? -0.456 6.468 -0.793 1.00 81.75 103 LEU A N 1
ATOM 837 C CA . LEU A 1 103 ? -0.941 7.706 -0.195 1.00 81.75 103 LEU A CA 1
ATOM 838 C C . LEU A 1 103 ? -1.442 8.687 -1.247 1.00 81.75 103 LEU A C 1
ATOM 840 O O . LEU A 1 103 ? -0.870 8.852 -2.327 1.00 81.75 103 LEU A O 1
ATOM 844 N N . ARG A 1 104 ? -2.512 9.384 -0.889 1.00 76.25 104 ARG A N 1
ATOM 845 C CA . ARG A 1 104 ? -3.101 10.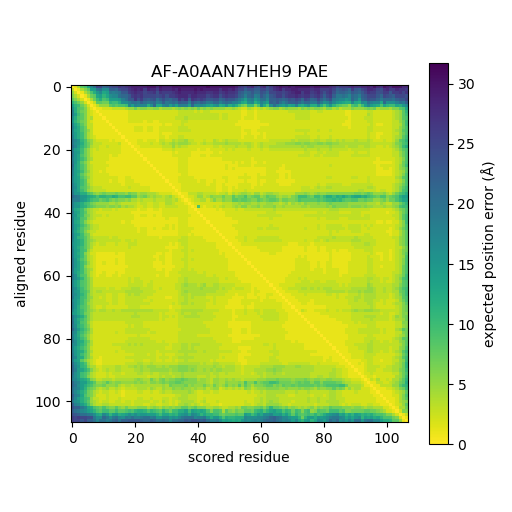446 -1.692 1.00 76.25 104 ARG A CA 1
ATOM 846 C C . ARG A 1 104 ? -2.969 11.741 -0.921 1.00 76.25 104 ARG A C 1
ATOM 848 O O . ARG A 1 104 ? -3.246 11.784 0.277 1.00 76.25 104 ARG A O 1
ATOM 855 N N . ASN A 1 105 ? -2.498 12.773 -1.608 1.00 59.41 105 ASN A N 1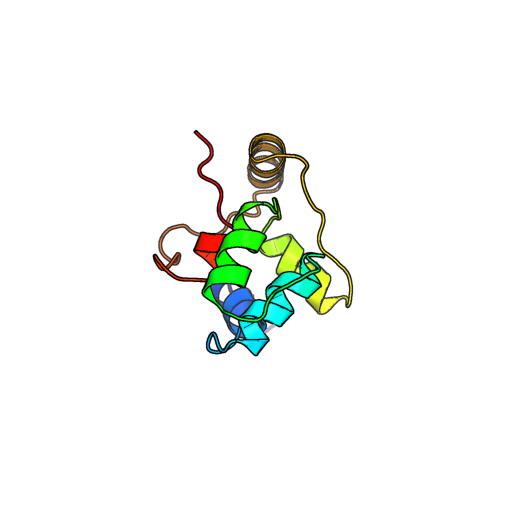
ATOM 856 C CA . ASN A 1 105 ? -2.620 14.122 -1.092 1.00 59.41 105 ASN A CA 1
ATOM 857 C C . ASN A 1 105 ? -4.108 14.456 -1.165 1.00 59.41 105 ASN A C 1
ATOM 859 O O . ASN A 1 105 ? -4.670 14.564 -2.250 1.00 59.41 105 ASN A O 1
ATOM 863 N N . ILE A 1 106 ? -4.738 14.503 -0.001 1.00 51.28 106 ILE A N 1
ATOM 864 C CA . ILE A 1 106 ? -6.068 15.067 0.171 1.00 51.28 106 ILE A CA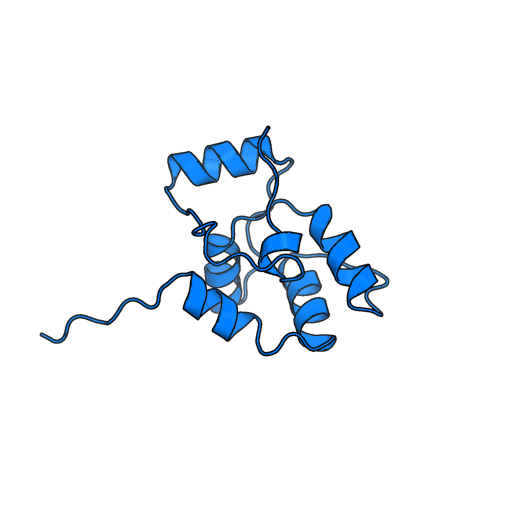 1
ATOM 865 C C . ILE A 1 106 ? -5.786 16.568 0.231 1.00 51.28 106 ILE A C 1
ATOM 867 O O . ILE A 1 106 ? -5.208 17.020 1.223 1.00 51.28 106 ILE A O 1
ATOM 871 N N . LEU A 1 107 ? -5.985 17.258 -0.894 1.00 34.50 107 LEU A N 1
ATOM 872 C CA . LEU A 1 107 ? -5.998 18.721 -0.927 1.00 34.50 107 LEU A CA 1
ATOM 873 C C . LEU A 1 107 ? -7.240 19.212 -0.186 1.00 34.50 107 LEU A C 1
ATOM 875 O O . LEU A 1 107 ? -8.294 18.556 -0.354 1.00 34.50 107 LEU A O 1
#

Secondary structure (DSSP, 8-state):
-----PPPHHHHHHHHHTT--HHHHHHHHHHHT--S---SHHHHHHHHTT-EE-HHHHHHHHHTT-PPPEESSHHHHHHHHHHHT-PPPGGG--TTSHHHHH-----